Protein AF-A0A6G0VQX5-F1 (afdb_monomer)

Organism: Aphis craccivora (NCBI:txid307492)

Structure (mmCIF, N/CA/C/O backbone):
data_AF-A0A6G0VQX5-F1
#
_entry.id   AF-A0A6G0VQX5-F1
#
loop_
_atom_site.group_PDB
_atom_site.id
_atom_site.type_symbol
_atom_site.label_atom_id
_atom_site.label_alt_id
_atom_site.label_comp_id
_atom_site.label_asym_id
_atom_site.label_entity_id
_atom_site.label_seq_id
_atom_site.pdbx_PDB_ins_code
_atom_site.Cartn_x
_atom_site.Cartn_y
_atom_site.Cartn_z
_atom_site.occupancy
_atom_site.B_iso_or_equiv
_atom_site.auth_seq_id
_atom_site.auth_comp_id
_atom_site.auth_asym_id
_atom_site.auth_atom_id
_atom_site.pdbx_PDB_model_num
ATOM 1 N N . MET A 1 1 ? -45.961 -0.635 32.607 1.00 40.75 1 MET A N 1
ATOM 2 C CA . MET A 1 1 ? -44.715 -1.408 32.426 1.00 40.75 1 MET A CA 1
ATOM 3 C C . MET A 1 1 ? -44.388 -1.350 30.941 1.00 40.7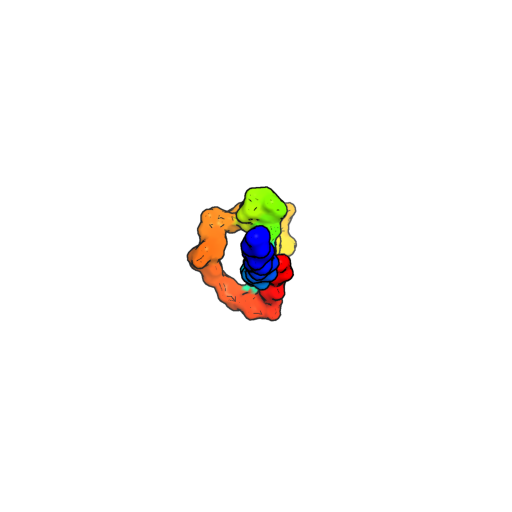5 1 MET A C 1
ATOM 5 O O . MET A 1 1 ? -45.096 -1.966 30.160 1.00 40.75 1 MET A O 1
ATOM 9 N N . THR A 1 2 ? -43.454 -0.492 30.530 1.00 37.28 2 THR A N 1
ATOM 10 C CA . THR A 1 2 ? -43.233 -0.181 29.106 1.00 37.28 2 THR A CA 1
ATOM 11 C C . THR A 1 2 ? -41.946 -0.848 28.651 1.00 37.28 2 THR A C 1
ATOM 13 O O . THR A 1 2 ? -40.862 -0.438 29.060 1.00 37.28 2 THR A O 1
ATOM 16 N N . VAL A 1 3 ? -42.059 -1.889 27.828 1.00 49.47 3 VAL A N 1
ATOM 17 C CA . VAL A 1 3 ? -40.901 -2.516 27.188 1.00 49.47 3 VAL A CA 1
ATOM 18 C C . VAL A 1 3 ? -40.471 -1.602 26.042 1.00 49.47 3 VAL A C 1
ATOM 20 O O . VAL A 1 3 ? -41.185 -1.455 25.053 1.00 49.47 3 VAL A O 1
ATOM 23 N N . LYS A 1 4 ? -39.323 -0.933 26.187 1.00 48.22 4 LYS A N 1
ATOM 24 C CA . LYS A 1 4 ? -38.667 -0.267 25.059 1.00 48.22 4 LYS A CA 1
ATOM 25 C C . LYS A 1 4 ? -37.953 -1.346 24.254 1.00 48.22 4 LYS A C 1
ATOM 27 O O . LYS A 1 4 ? -36.977 -1.916 24.731 1.00 48.22 4 LYS A O 1
ATOM 32 N N . ASN A 1 5 ? -38.445 -1.619 23.050 1.00 50.56 5 ASN A N 1
ATOM 33 C CA . ASN A 1 5 ? -37.724 -2.441 22.086 1.00 50.56 5 ASN A CA 1
ATOM 34 C C . ASN A 1 5 ? -36.379 -1.771 21.782 1.00 50.56 5 ASN A C 1
ATOM 36 O O . ASN A 1 5 ? -36.328 -0.687 21.200 1.00 50.56 5 ASN A O 1
ATOM 40 N N . LEU A 1 6 ? -35.293 -2.409 22.217 1.00 48.56 6 LEU A N 1
ATOM 41 C CA . LEU A 1 6 ? -33.936 -2.027 21.860 1.00 48.56 6 LEU A CA 1
ATOM 42 C C . LEU A 1 6 ? -33.697 -2.488 20.420 1.00 48.56 6 LEU A C 1
ATOM 44 O O . LEU A 1 6 ? -33.394 -3.651 20.163 1.00 48.56 6 LEU A O 1
ATOM 48 N N . GLN A 1 7 ? -33.886 -1.584 19.467 1.00 49.09 7 GLN A N 1
ATOM 49 C CA . GLN A 1 7 ? -33.568 -1.848 18.071 1.00 49.09 7 GLN A CA 1
ATOM 50 C C . GLN A 1 7 ? -32.048 -1.701 17.906 1.00 49.09 7 GLN A C 1
ATOM 52 O O . GLN A 1 7 ? -31.526 -0.592 17.805 1.00 49.09 7 GLN A O 1
ATOM 57 N N . ILE A 1 8 ? -31.318 -2.820 17.959 1.00 54.38 8 ILE A N 1
ATOM 58 C CA . ILE A 1 8 ? -29.879 -2.846 17.674 1.00 54.38 8 ILE A CA 1
ATOM 59 C C . ILE A 1 8 ? -29.714 -2.699 16.160 1.00 54.38 8 ILE A C 1
ATOM 61 O O . ILE A 1 8 ? -29.731 -3.669 15.404 1.00 54.38 8 ILE A O 1
ATOM 65 N N . THR A 1 9 ? -29.592 -1.460 15.699 1.00 48.88 9 THR A N 1
ATOM 66 C CA . THR A 1 9 ? -29.258 -1.159 14.309 1.00 48.88 9 THR A CA 1
ATOM 67 C C . THR A 1 9 ? -27.770 -1.448 14.103 1.00 48.88 9 THR A C 1
ATOM 69 O O . THR A 1 9 ? -26.924 -0.600 14.384 1.00 48.88 9 THR A O 1
ATOM 72 N N . HIS A 1 10 ? -27.418 -2.642 13.621 1.00 47.81 10 HIS A N 1
ATOM 73 C CA . HIS A 1 10 ? -26.061 -2.914 13.143 1.00 47.81 10 HIS A CA 1
ATOM 74 C C . HIS A 1 10 ? -25.813 -2.098 11.865 1.00 47.81 10 HIS A C 1
ATOM 76 O O . HIS A 1 10 ? -26.080 -2.554 10.756 1.00 47.81 10 HIS A O 1
ATOM 82 N N . ARG A 1 11 ? -25.304 -0.866 11.996 1.00 56.53 11 ARG A N 1
ATOM 83 C CA . ARG A 1 11 ? -24.612 -0.216 10.877 1.00 56.53 11 ARG A CA 1
ATOM 84 C C . ARG A 1 11 ? -23.336 -1.020 10.641 1.00 56.53 11 ARG A C 1
ATOM 86 O O . ARG A 1 11 ? -22.427 -0.956 11.463 1.00 56.53 11 ARG A O 1
ATOM 93 N N . LEU A 1 12 ? -23.282 -1.796 9.560 1.00 62.41 12 LEU A N 1
ATOM 94 C CA . LEU A 1 12 ? -22.043 -2.420 9.097 1.00 62.41 12 LEU A CA 1
ATOM 95 C C . LEU A 1 12 ? -21.046 -1.300 8.776 1.00 62.41 12 LEU A C 1
ATOM 97 O O . LEU A 1 12 ? -21.137 -0.641 7.742 1.00 62.41 12 LEU A O 1
ATOM 101 N N . ALA A 1 13 ? -20.137 -1.032 9.711 1.00 71.12 13 ALA A N 1
ATOM 102 C CA . ALA A 1 13 ? -19.069 -0.061 9.546 1.00 71.12 13 ALA A CA 1
ATOM 103 C C . ALA A 1 13 ? -17.939 -0.714 8.746 1.00 71.12 13 ALA A C 1
ATOM 105 O O . ALA A 1 13 ? -16.931 -1.129 9.310 1.00 71.12 13 ALA A O 1
ATOM 106 N N . ILE A 1 14 ? -18.143 -0.823 7.433 1.00 82.50 14 ILE A N 1
ATOM 107 C CA . ILE A 1 14 ? -17.160 -1.401 6.520 1.00 82.50 14 ILE A CA 1
ATOM 108 C C . ILE A 1 14 ? -15.982 -0.428 6.413 1.00 82.50 14 ILE A C 1
ATOM 110 O O . ILE A 1 14 ? -16.114 0.677 5.877 1.00 82.50 14 ILE A O 1
ATOM 114 N N . SER A 1 15 ? -14.831 -0.820 6.951 1.00 88.38 15 SER A N 1
ATOM 115 C CA . SER A 1 15 ? -13.635 0.024 6.996 1.00 88.38 15 SER A CA 1
ATOM 116 C C . SER A 1 15 ? -12.636 -0.406 5.933 1.00 88.38 15 SER A C 1
ATOM 118 O O . SER A 1 15 ? -12.273 -1.577 5.848 1.00 88.38 15 SER A O 1
ATOM 120 N N . LEU A 1 16 ? -12.136 0.547 5.140 1.00 91.88 16 LEU A N 1
ATOM 121 C CA . LEU A 1 16 ? -11.062 0.272 4.188 1.00 91.88 16 LEU A CA 1
ATOM 122 C C . LEU A 1 16 ? -9.793 -0.146 4.946 1.00 91.88 16 LEU A C 1
ATOM 124 O O . LEU A 1 16 ? -9.271 0.608 5.778 1.00 91.88 16 LEU A O 1
ATOM 128 N N . PHE A 1 17 ? -9.305 -1.345 4.637 1.00 95.19 17 PHE A N 1
ATOM 129 C CA . PHE A 1 17 ? -8.134 -1.951 5.271 1.00 95.19 17 PHE A CA 1
ATOM 130 C C . PHE A 1 17 ? -6.929 -2.028 4.334 1.00 95.19 17 PHE A C 1
ATOM 132 O O . PHE A 1 17 ? -5.789 -2.097 4.791 1.00 95.19 17 PHE A O 1
ATOM 139 N N . GLY A 1 18 ? -7.152 -1.963 3.024 1.00 96.56 18 GLY A N 1
ATOM 140 C CA . GLY A 1 18 ? -6.062 -1.858 2.071 1.00 96.56 18 GLY A CA 1
ATOM 141 C C . GLY A 1 18 ? -6.507 -1.832 0.620 1.00 96.56 18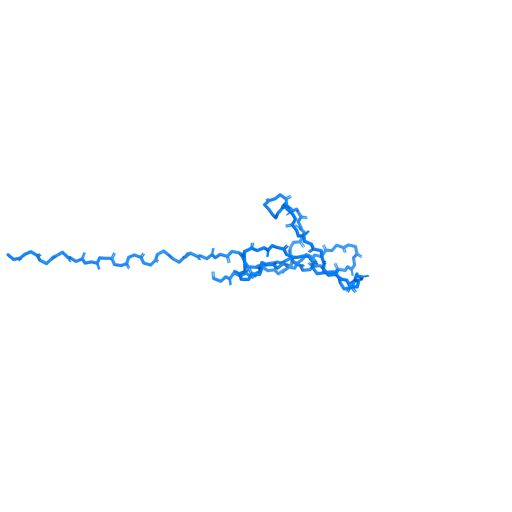 GLY A C 1
ATOM 142 O O . GLY A 1 18 ? -7.678 -2.030 0.303 1.00 96.56 18 GLY A O 1
ATOM 143 N N . ALA A 1 19 ? -5.540 -1.627 -0.263 1.00 97.44 19 ALA A N 1
ATOM 144 C CA . ALA A 1 19 ? -5.712 -1.747 -1.699 1.00 97.44 19 ALA A CA 1
ATOM 145 C C . ALA A 1 19 ? -4.399 -2.166 -2.369 1.00 97.44 19 ALA A C 1
ATOM 147 O O . ALA A 1 19 ? -3.312 -1.877 -1.863 1.00 97.44 19 ALA A O 1
ATOM 148 N N . VAL A 1 20 ? -4.490 -2.822 -3.523 1.00 98.12 20 VAL A N 1
ATOM 149 C CA . VAL A 1 20 ? -3.340 -3.102 -4.391 1.00 98.12 20 VAL A CA 1
ATOM 150 C C . VAL A 1 20 ? -3.494 -2.285 -5.661 1.00 98.12 20 VAL A C 1
ATOM 152 O O . VAL A 1 20 ? -4.484 -2.435 -6.379 1.00 98.12 20 VAL A O 1
ATOM 155 N N . GLY A 1 21 ? -2.522 -1.415 -5.920 1.00 97.38 21 GLY A N 1
ATOM 156 C CA . GLY A 1 21 ? -2.448 -0.615 -7.132 1.00 97.38 21 GLY A CA 1
ATOM 157 C C . GLY A 1 21 ? -1.483 -1.210 -8.153 1.00 97.38 21 GLY A C 1
ATOM 158 O O . GLY A 1 21 ? -0.491 -1.836 -7.775 1.00 97.38 21 GLY A O 1
ATOM 159 N N . TYR A 1 22 ? -1.756 -0.982 -9.437 1.00 96.62 22 TYR A N 1
ATOM 160 C CA . TYR A 1 22 ? -0.857 -1.332 -10.537 1.00 96.62 22 TYR A CA 1
ATOM 161 C C . TYR A 1 22 ? -0.364 -0.081 -11.263 1.00 96.62 22 TYR A C 1
ATOM 163 O O . TYR A 1 22 ? -1.157 0.776 -11.661 1.00 96.62 22 TYR A O 1
ATOM 171 N N . GLY A 1 23 ? 0.947 0.008 -11.470 1.00 92.38 23 GLY A N 1
ATOM 172 C CA . GLY A 1 23 ? 1.569 1.086 -12.231 1.00 92.38 23 GLY A CA 1
ATOM 173 C C . GLY A 1 23 ? 2.956 0.688 -12.721 1.00 92.38 23 GLY A C 1
ATOM 174 O O . GLY A 1 23 ? 3.676 -0.028 -12.031 1.00 92.38 23 GLY A O 1
ATOM 175 N N . ALA A 1 24 ? 3.321 1.136 -13.926 1.00 90.19 24 ALA A N 1
ATOM 176 C CA . ALA A 1 24 ? 4.634 0.884 -14.530 1.00 90.19 24 ALA A CA 1
ATOM 177 C C . ALA A 1 24 ? 5.067 -0.602 -14.523 1.00 90.19 24 ALA A C 1
ATOM 179 O O . ALA A 1 24 ? 6.227 -0.915 -14.272 1.00 90.19 24 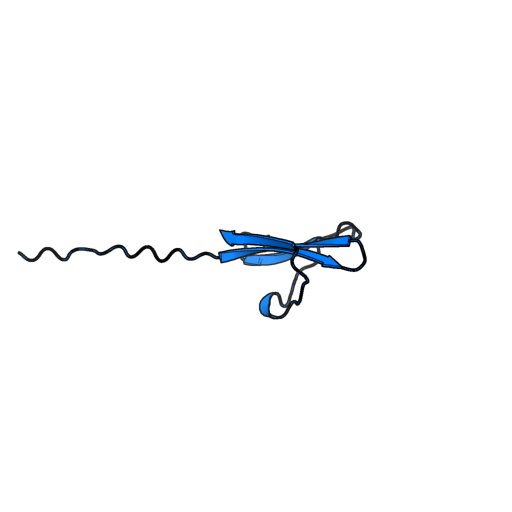ALA A O 1
ATOM 180 N N . GLY A 1 25 ? 4.138 -1.533 -14.775 1.00 95.25 25 GLY A N 1
ATOM 181 C CA . GLY A 1 25 ? 4.466 -2.963 -14.828 1.00 95.25 25 GLY A CA 1
ATOM 182 C C . GLY A 1 25 ? 4.559 -3.665 -13.469 1.00 95.25 25 GLY A C 1
ATOM 183 O O . GLY A 1 25 ? 4.889 -4.847 -13.435 1.00 95.25 25 GLY A O 1
ATOM 184 N N . HIS A 1 26 ? 4.273 -2.979 -12.359 1.00 96.38 26 HIS A N 1
ATOM 185 C CA . HIS A 1 26 ? 4.487 -3.499 -11.010 1.00 96.38 26 HIS A CA 1
ATOM 186 C C . HIS A 1 26 ? 3.284 -3.262 -10.089 1.00 96.38 26 HIS A C 1
ATOM 188 O O . HIS A 1 26 ? 2.541 -2.289 -10.236 1.00 96.38 26 HIS A O 1
ATOM 194 N N . TYR A 1 27 ? 3.110 -4.158 -9.118 1.00 98.06 27 TYR A N 1
ATOM 195 C CA . TYR A 1 27 ? 2.079 -4.049 -8.092 1.00 98.06 27 TYR A CA 1
ATOM 196 C C . TYR A 1 27 ? 2.645 -3.464 -6.804 1.00 98.06 27 TYR A C 1
ATOM 198 O O . TYR A 1 27 ? 3.675 -3.912 -6.307 1.00 98.06 27 TYR A O 1
ATOM 206 N N . VAL A 1 28 ? 1.924 -2.504 -6.230 1.00 97.62 28 VAL A N 1
ATOM 207 C CA . VAL A 1 28 ? 2.249 -1.894 -4.937 1.00 97.62 28 VAL A CA 1
ATOM 208 C C . VAL A 1 28 ? 1.025 -1.992 -4.039 1.00 97.62 28 VAL A C 1
ATOM 210 O O . VAL A 1 28 ? -0.080 -1.621 -4.443 1.00 97.62 28 VAL A O 1
ATOM 213 N N . SER A 1 29 ? 1.204 -2.487 -2.816 1.00 97.94 29 SER A N 1
ATOM 214 C CA . SER A 1 29 ? 0.105 -2.615 -1.855 1.00 97.94 29 SER A CA 1
ATOM 215 C C . SER A 1 29 ? 0.143 -1.519 -0.797 1.00 97.94 29 SER A C 1
ATOM 217 O O . SER A 1 29 ? 1.204 -1.195 -0.263 1.00 97.94 29 SER A O 1
ATOM 219 N N . TYR A 1 30 ? -1.035 -1.013 -0.456 1.00 97.69 30 TYR A N 1
ATOM 220 C CA . TYR A 1 30 ? -1.285 0.013 0.546 1.00 97.69 30 TYR A CA 1
ATOM 221 C C . TYR A 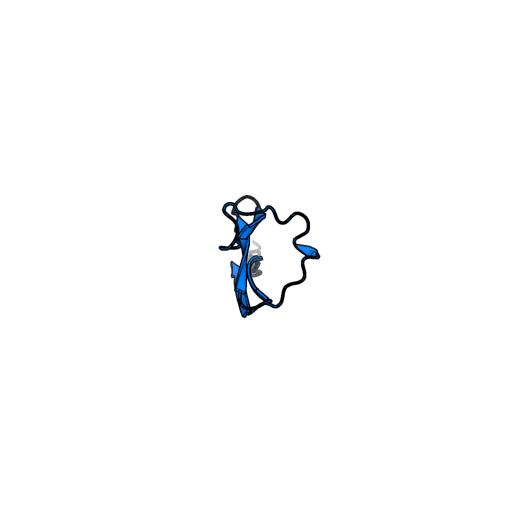1 30 ? -2.125 -0.629 1.642 1.00 97.69 30 TYR A C 1
ATOM 223 O O . TYR A 1 30 ? -3.257 -1.028 1.379 1.00 97.69 30 TYR A O 1
ATOM 231 N N . ILE A 1 31 ? -1.573 -0.778 2.843 1.00 97.31 31 ILE A N 1
ATOM 232 C CA . ILE A 1 31 ? -2.175 -1.578 3.914 1.00 97.31 31 ILE A CA 1
ATOM 233 C C . ILE A 1 31 ? -2.330 -0.728 5.170 1.00 97.31 31 ILE A C 1
ATOM 235 O O . ILE A 1 31 ? -1.382 -0.079 5.618 1.00 97.31 31 ILE A O 1
ATOM 239 N N . ARG A 1 32 ? -3.518 -0.761 5.773 1.00 96.81 32 ARG A N 1
ATOM 240 C CA . ARG A 1 32 ? -3.784 -0.192 7.091 1.00 96.81 32 ARG A CA 1
ATOM 241 C C . ARG A 1 32 ? -3.469 -1.240 8.153 1.00 96.81 32 ARG A C 1
ATOM 243 O O . ARG A 1 32 ? -4.059 -2.314 8.190 1.00 96.81 32 ARG A O 1
ATOM 250 N N . ARG A 1 33 ? -2.522 -0.942 9.037 1.00 94.94 33 ARG A N 1
ATOM 251 C CA . ARG A 1 33 ? -2.200 -1.795 10.190 1.00 94.94 33 ARG A CA 1
ATOM 252 C C . ARG A 1 33 ? -3.301 -1.671 11.246 1.00 94.94 33 ARG A C 1
ATOM 254 O O . ARG A 1 33 ? -3.996 -0.660 11.299 1.00 94.94 33 ARG A O 1
ATOM 261 N N . PHE A 1 34 ? -3.377 -2.628 12.175 1.00 91.12 34 PHE A N 1
ATOM 262 C CA . PHE A 1 34 ? -4.277 -2.544 13.341 1.00 91.12 34 PHE A CA 1
ATOM 263 C C . PHE A 1 34 ? -4.090 -1.265 14.170 1.00 91.12 34 PHE A C 1
ATOM 265 O O . PHE A 1 34 ? -5.036 -0.771 14.768 1.00 91.12 34 PHE A O 1
ATOM 272 N N . SER A 1 35 ? -2.887 -0.681 14.158 1.00 92.94 35 SER A N 1
ATOM 273 C CA . SER A 1 35 ? -2.601 0.616 14.789 1.00 92.94 35 SER A CA 1
ATOM 274 C C . SER A 1 35 ? -3.233 1.818 14.072 1.00 92.94 35 SER A C 1
ATOM 276 O O . SER A 1 35 ? -3.011 2.957 14.474 1.00 92.94 35 SER A O 1
ATOM 278 N N . GLY A 1 36 ? -3.951 1.595 12.970 1.00 93.06 36 GLY A N 1
ATOM 279 C CA . GLY A 1 36 ? -4.545 2.620 12.117 1.00 93.06 36 GLY A CA 1
ATOM 280 C C . GLY A 1 36 ? -3.568 3.272 11.134 1.00 93.06 36 GLY A C 1
ATOM 281 O O . GLY A 1 36 ? -4.018 4.001 10.252 1.00 93.06 36 GLY A O 1
ATOM 282 N N . LYS A 1 37 ? -2.260 3.003 11.254 1.00 95.88 37 LYS A N 1
ATOM 283 C CA . LYS A 1 37 ? -1.216 3.559 10.380 1.00 95.88 37 LYS A CA 1
ATOM 284 C C . LYS A 1 37 ? -1.207 2.863 9.025 1.00 95.88 37 LYS A C 1
ATOM 286 O O . LYS A 1 37 ? -1.343 1.643 8.954 1.00 95.88 37 LYS A O 1
ATOM 291 N N . TRP A 1 38 ? -0.990 3.644 7.976 1.00 97.56 38 TRP A N 1
ATOM 292 C CA . TRP A 1 38 ? -0.896 3.143 6.614 1.00 97.56 38 TRP A CA 1
ATOM 293 C C . TRP A 1 38 ? 0.552 2.903 6.194 1.00 97.56 38 TRP A C 1
ATOM 295 O O . TRP A 1 38 ? 1.443 3.722 6.444 1.00 97.56 38 TRP A O 1
ATOM 305 N N . GLU A 1 39 ? 0.771 1.781 5.523 1.00 97.88 39 GLU A N 1
ATOM 306 C CA . GLU A 1 39 ? 2.061 1.337 5.007 1.00 97.88 39 GLU A CA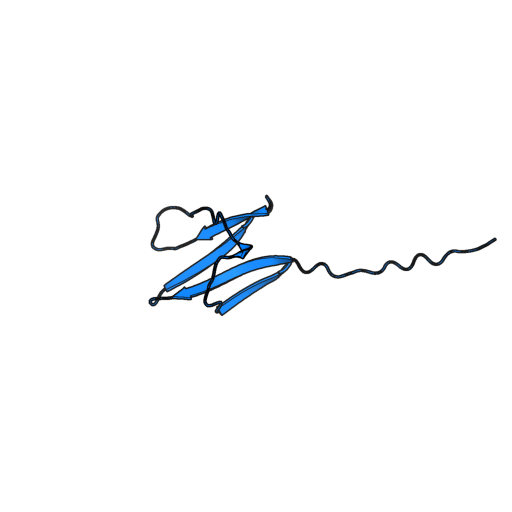 1
ATOM 307 C C . GLU A 1 39 ? 1.958 1.077 3.502 1.00 97.88 39 GLU A C 1
ATOM 309 O O . GLU A 1 39 ? 0.928 0.631 2.997 1.00 97.88 39 GLU A O 1
ATOM 314 N N . ILE A 1 40 ? 3.036 1.385 2.785 1.00 97.88 40 ILE A N 1
ATOM 315 C CA . ILE A 1 40 ? 3.213 1.118 1.361 1.00 97.88 40 ILE A CA 1
ATOM 316 C C . ILE A 1 40 ? 4.262 0.020 1.252 1.00 97.88 40 ILE A C 1
ATOM 318 O O . ILE A 1 40 ? 5.412 0.211 1.663 1.00 97.88 40 ILE A O 1
ATOM 322 N N . HIS A 1 41 ? 3.870 -1.117 0.691 1.00 97.62 41 HIS A N 1
ATOM 323 C CA . HIS A 1 41 ? 4.760 -2.239 0.429 1.00 97.62 41 HIS A CA 1
ATOM 324 C C . HIS A 1 41 ? 4.996 -2.321 -1.076 1.00 97.62 41 HIS A C 1
ATOM 326 O O . HIS A 1 41 ? 4.088 -2.611 -1.856 1.00 97.62 41 HIS A O 1
ATOM 332 N N . ASN A 1 42 ? 6.233 -2.030 -1.458 1.00 96.75 42 ASN A N 1
ATOM 333 C CA . ASN A 1 42 ? 6.744 -2.121 -2.814 1.00 96.75 42 ASN A CA 1
ATOM 334 C C . ASN A 1 42 ? 7.859 -3.168 -2.793 1.00 96.75 42 ASN A C 1
ATOM 336 O O . ASN A 1 42 ? 8.846 -2.979 -2.084 1.0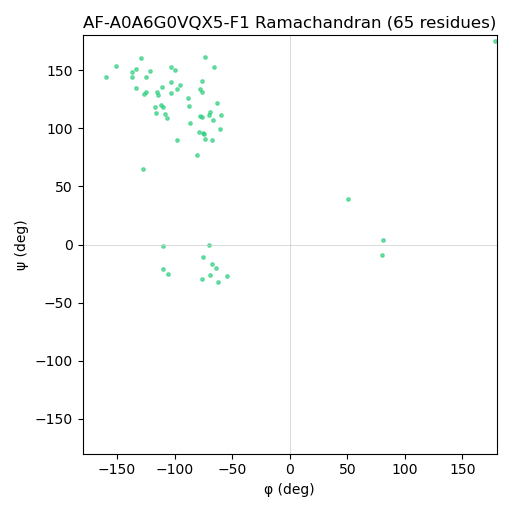0 96.75 42 ASN A O 1
ATOM 340 N N . ALA A 1 43 ? 7.709 -4.264 -3.536 1.00 95.06 43 ALA A N 1
ATOM 341 C CA . ALA A 1 43 ? 8.679 -5.361 -3.498 1.00 95.06 43 ALA A CA 1
ATOM 342 C C . ALA A 1 43 ? 10.044 -4.975 -4.098 1.00 95.06 43 ALA A C 1
ATOM 344 O O . ALA A 1 43 ? 11.042 -5.640 -3.833 1.00 95.06 43 ALA A O 1
ATOM 345 N N . LEU A 1 44 ? 10.105 -3.883 -4.867 1.00 95.69 44 LEU A N 1
ATOM 346 C CA . LEU A 1 44 ? 11.357 -3.32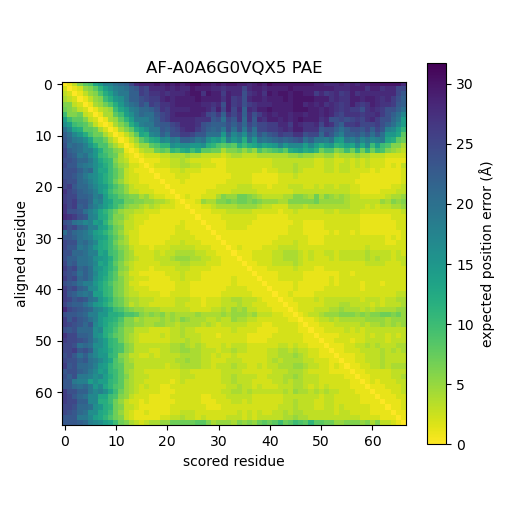0 -5.378 1.00 95.69 44 LEU A CA 1
ATOM 347 C C . LEU A 1 44 ? 12.152 -2.562 -4.299 1.00 95.69 44 LEU A C 1
ATOM 349 O O . LEU A 1 44 ? 13.309 -2.205 -4.516 1.00 95.69 44 LEU A O 1
ATOM 353 N N . GLU A 1 45 ? 11.557 -2.312 -3.132 1.00 94.62 45 GLU A N 1
ATOM 354 C CA . GLU A 1 45 ? 12.184 -1.609 -2.017 1.00 94.62 45 GLU A CA 1
ATOM 355 C C . GLU A 1 45 ? 12.435 -2.564 -0.841 1.00 94.62 45 GLU A C 1
ATOM 357 O O . GLU A 1 45 ? 11.567 -3.330 -0.436 1.00 94.62 45 GLU A O 1
ATOM 362 N N . LYS A 1 46 ? 13.626 -2.495 -0.224 1.00 92.75 46 LYS A N 1
ATOM 363 C CA . LYS A 1 46 ? 14.001 -3.387 0.898 1.00 92.75 46 LYS A CA 1
ATOM 364 C C . LYS A 1 46 ? 13.141 -3.217 2.155 1.00 92.75 46 LYS A C 1
ATOM 366 O O . LYS A 1 46 ? 13.174 -4.072 3.037 1.00 92.75 46 LYS A O 1
ATOM 371 N N . LYS A 1 47 ? 12.460 -2.082 2.300 1.00 94.94 47 LYS A N 1
ATOM 372 C CA . LYS A 1 47 ? 11.650 -1.739 3.472 1.00 94.94 47 LYS A CA 1
ATOM 373 C C . LYS A 1 47 ? 10.343 -1.121 3.005 1.00 94.94 47 LYS A C 1
ATOM 375 O O . LYS A 1 47 ? 10.318 -0.413 2.005 1.00 94.94 47 LYS A O 1
ATOM 380 N N . PHE A 1 48 ? 9.284 -1.344 3.774 1.00 95.19 48 PHE A N 1
ATOM 381 C CA . PHE A 1 48 ? 8.032 -0.627 3.578 1.00 95.19 48 PHE A CA 1
ATOM 382 C C . PHE A 1 48 ? 8.211 0.865 3.887 1.00 95.19 48 PHE A C 1
ATOM 384 O O . PHE A 1 48 ? 9.041 1.263 4.713 1.00 95.19 48 PHE A O 1
ATOM 391 N N . LYS A 1 49 ? 7.387 1.692 3.248 1.00 96.88 49 LYS A N 1
ATOM 392 C CA . LYS A 1 49 ? 7.275 3.126 3.533 1.00 96.88 49 LYS A CA 1
ATOM 393 C C . LYS A 1 49 ? 6.012 3.394 4.339 1.00 96.88 49 LYS A C 1
ATOM 395 O O . LYS A 1 49 ? 5.025 2.678 4.222 1.00 96.88 49 LYS A O 1
ATOM 400 N N . LYS A 1 50 ? 6.012 4.457 5.140 1.00 97.25 50 LYS A N 1
ATOM 401 C CA . LYS A 1 50 ? 4.776 4.964 5.752 1.00 97.25 50 LYS A CA 1
ATOM 402 C C . LYS A 1 50 ? 3.999 5.761 4.706 1.00 97.25 50 LYS A C 1
ATOM 404 O O . LYS A 1 50 ? 4.584 6.608 4.034 1.00 97.25 50 LYS A O 1
ATOM 409 N N . CYS A 1 51 ? 2.696 5.530 4.598 1.00 96.25 51 CYS A N 1
ATOM 410 C CA . CYS A 1 51 ? 1.810 6.398 3.830 1.00 96.25 51 CYS A CA 1
ATOM 411 C C . CYS A 1 51 ? 1.345 7.533 4.749 1.00 96.25 51 CYS A C 1
ATOM 413 O O . CYS A 1 51 ? 0.537 7.321 5.651 1.00 96.25 51 CYS A O 1
ATOM 415 N N . LEU A 1 52 ? 1.914 8.725 4.561 1.00 94.31 52 LEU A N 1
ATOM 416 C CA . LEU A 1 52 ? 1.628 9.882 5.416 1.00 94.31 52 LEU A CA 1
ATOM 417 C C .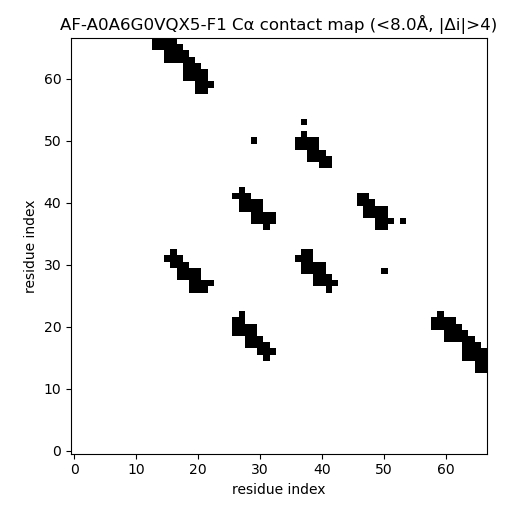 LEU A 1 52 ? 0.269 10.523 5.105 1.00 94.31 52 LEU A C 1
ATOM 419 O O . LEU A 1 52 ? -0.362 11.056 6.007 1.00 94.31 52 LEU A O 1
ATOM 423 N N . ASN A 1 53 ? -0.187 10.425 3.851 1.00 94.19 53 ASN A N 1
ATOM 424 C CA . ASN A 1 53 ? -1.405 11.072 3.361 1.00 94.19 53 ASN A CA 1
ATOM 425 C C . ASN A 1 53 ? -2.335 10.054 2.666 1.00 94.19 53 ASN A C 1
ATOM 427 O O . ASN A 1 53 ? -2.532 10.130 1.451 1.00 94.19 53 ASN A O 1
ATOM 431 N N . PRO A 1 54 ? -2.881 9.060 3.388 1.00 92.75 54 PRO A N 1
ATOM 432 C CA . PRO A 1 54 ? -3.683 7.991 2.785 1.00 92.75 54 PRO A CA 1
ATOM 433 C C . PRO A 1 54 ? -4.961 8.501 2.107 1.00 92.75 54 PRO A C 1
ATOM 435 O O . PRO A 1 54 ? -5.352 7.966 1.078 1.00 92.75 54 PRO A O 1
ATOM 438 N N . GLU A 1 55 ? -5.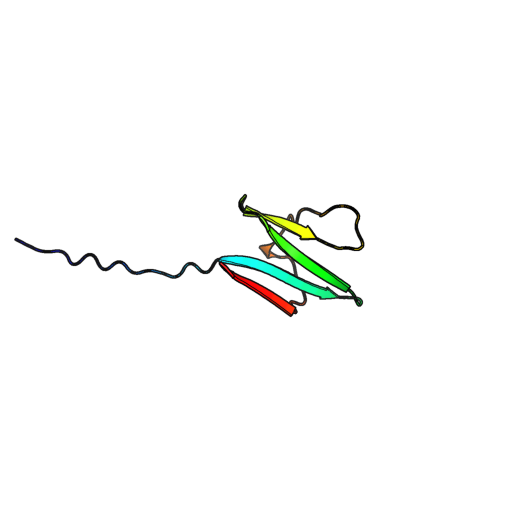570 9.570 2.626 1.00 91.44 55 GLU A N 1
ATOM 439 C CA . GLU A 1 55 ? -6.828 10.138 2.113 1.00 91.44 55 GLU A CA 1
ATOM 440 C C . GLU A 1 55 ? -6.687 10.798 0.735 1.00 91.44 55 GLU A C 1
ATOM 442 O O . GLU A 1 55 ? -7.647 10.872 -0.025 1.00 91.44 55 GLU A O 1
ATOM 447 N N . THR A 1 56 ? -5.485 11.269 0.397 1.00 93.75 56 THR A N 1
ATOM 448 C CA . THR A 1 56 ? -5.201 11.945 -0.878 1.00 93.75 56 THR A CA 1
ATOM 449 C C . THR A 1 56 ? -4.322 11.110 -1.804 1.00 93.75 56 THR A C 1
ATOM 451 O O . THR A 1 56 ? -4.026 11.528 -2.927 1.00 93.75 56 THR A O 1
ATOM 454 N N . THR A 1 57 ? -3.908 9.919 -1.361 1.00 93.62 57 THR A N 1
ATOM 455 C CA . THR A 1 57 ? -3.080 9.016 -2.158 1.00 93.62 57 THR A CA 1
ATOM 456 C C . THR A 1 57 ? -3.898 8.464 -3.321 1.00 93.62 57 THR A C 1
ATOM 458 O O . THR A 1 57 ? -4.851 7.711 -3.138 1.00 93.62 57 THR A O 1
ATOM 461 N N . LYS A 1 58 ? -3.503 8.829 -4.543 1.00 94.19 58 LYS A N 1
ATOM 462 C CA . LYS A 1 58 ? -4.108 8.317 -5.774 1.00 94.19 58 LYS A CA 1
ATOM 463 C C . LYS A 1 58 ? -3.403 7.036 -6.198 1.00 94.19 58 LYS A C 1
ATOM 465 O O . LYS A 1 58 ? -2.186 7.027 -6.372 1.00 94.19 58 LYS A O 1
ATOM 470 N N . ILE A 1 59 ? -4.179 5.980 -6.396 1.00 94.31 59 ILE A N 1
ATOM 471 C CA . ILE A 1 59 ? -3.717 4.699 -6.934 1.00 94.31 59 ILE A CA 1
ATOM 472 C C . ILE A 1 59 ? -4.628 4.289 -8.089 1.00 94.31 59 ILE A C 1
ATOM 474 O O . ILE A 1 59 ? -5.754 4.770 -8.180 1.00 94.31 59 ILE A O 1
ATOM 478 N N . ASN A 1 60 ? -4.151 3.392 -8.948 1.00 95.62 60 ASN A N 1
ATOM 479 C CA . ASN A 1 60 ? -4.983 2.667 -9.906 1.00 95.62 60 ASN A CA 1
ATOM 480 C C . ASN A 1 60 ? -5.312 1.286 -9.304 1.00 95.62 60 ASN A C 1
ATOM 482 O O . ASN A 1 60 ? -4.483 0.378 -9.427 1.00 95.62 60 ASN A O 1
ATOM 486 N N . PRO A 1 61 ? -6.416 1.144 -8.544 1.00 95.94 61 PRO A N 1
ATOM 487 C CA . PRO A 1 61 ? -6.659 -0.038 -7.728 1.00 95.94 61 PRO A CA 1
ATOM 488 C C . PRO A 1 61 ? -7.106 -1.221 -8.587 1.00 95.94 61 PRO A C 1
ATOM 490 O O . PRO A 1 61 ? -8.039 -1.112 -9.376 1.00 95.94 61 PRO A O 1
ATOM 493 N N . HIS A 1 62 ? -6.476 -2.375 -8.386 1.00 97.50 62 HIS A N 1
ATOM 494 C CA . HIS A 1 62 ? -6.915 -3.656 -8.950 1.00 97.50 62 HIS A CA 1
ATOM 495 C C . HIS A 1 62 ? -7.565 -4.556 -7.886 1.00 97.50 62 HIS A C 1
ATOM 497 O O . HIS A 1 62 ? -8.383 -5.407 -8.217 1.00 97.50 62 HIS A O 1
ATOM 503 N N . LEU A 1 63 ? -7.221 -4.369 -6.605 1.00 97.56 63 LEU A N 1
ATOM 504 C CA . LEU A 1 63 ? -7.806 -5.089 -5.468 1.00 97.56 63 LEU A CA 1
ATOM 505 C C . LEU A 1 63 ? -8.074 -4.116 -4.317 1.00 97.56 63 LEU A C 1
ATOM 507 O O . LEU A 1 63 ? -7.274 -3.208 -4.083 1.00 97.56 63 LEU A O 1
ATOM 511 N N . ILE A 1 64 ? -9.170 -4.331 -3.585 1.00 96.44 64 ILE A N 1
ATOM 512 C CA . ILE A 1 64 ? -9.580 -3.530 -2.423 1.00 96.44 64 ILE A CA 1
ATOM 513 C C . ILE A 1 64 ? -9.969 -4.481 -1.285 1.00 96.44 64 ILE A C 1
ATOM 515 O O . ILE A 1 64 ? -10.693 -5.450 -1.511 1.00 96.44 64 ILE A O 1
ATOM 519 N N . PHE A 1 65 ? -9.499 -4.200 -0.069 1.00 94.50 65 PHE A N 1
ATOM 520 C CA . PHE A 1 65 ? -9.786 -4.980 1.135 1.00 94.50 65 PHE A CA 1
ATOM 521 C C . PHE A 1 65 ? -10.607 -4.153 2.122 1.00 94.50 65 PHE A C 1
ATOM 523 O O . PHE A 1 65 ? -10.209 -3.047 2.503 1.00 94.50 65 PHE A O 1
ATOM 530 N N . TYR A 1 66 ? -11.711 -4.727 2.585 1.00 92.38 66 TYR A N 1
ATOM 531 C CA . TYR A 1 66 ? -12.571 -4.158 3.612 1.00 92.38 66 TYR A CA 1
ATOM 532 C C . TYR A 1 66 ? -12.684 -5.115 4.804 1.00 92.38 66 TYR A C 1
ATOM 534 O O . TYR A 1 66 ? -12.600 -6.330 4.620 1.00 92.38 66 TYR A O 1
ATOM 542 N N . ALA A 1 67 ? -12.865 -4.557 6.001 1.00 83.00 67 ALA A N 1
ATOM 543 C CA . ALA A 1 67 ? -13.146 -5.276 7.244 1.00 83.00 67 ALA A CA 1
ATOM 544 C C . ALA A 1 67 ? -14.470 -4.801 7.849 1.00 83.00 67 ALA A C 1
ATOM 546 O O . ALA A 1 67 ? -14.795 -3.602 7.655 1.00 83.00 67 ALA A O 1
#

Mean predicted aligned error: 8.17 Å

Nearest PDB structures (foldseek):
  3shf-assembly1_A  TM=6.018E-01  e=3.133E+00  Mus musculus
  3j9l-assembly1_A  TM=6.904E-01  e=7.464E+00  Drosophila melanogaster
  3j9k-assembly1_A  TM=6.904E-01  e=7.464E+00  Drosophila melanogaster
  3j9l-assembly1_Q  TM=6.904E-01  e=7.464E+00  Drosophila melanogaster

Radius of gyration: 18.09 Å; Cα contacts (8 Å, |Δi|>4): 97; chains: 1; bounding box: 59×17×47 Å

pLDDT: mean 86.34, std 17.89, range [37.28, 98.12]

Secondary structure (DSSP, 8-state):
---------------EEEEEEEETTEEEEEEE-TTS-EEEEETTSSSPEEES-TTT----EEEEEE-

Foldseek 3Di:
DDDDPPPPPPPPPKDWAWFWADDPNAIWIWGQDPVRWIWIDGVVDPDIDTDPCPPPDDGHTPGTDID

Sequence (67 aa):
MTVKNLQITHRLAISLFGAVGYGAGHYVSYIRRFSGKWEIHNALEKKFKKCLNPETTKINPHLIFYA

Solvent-accessible surface area (backbone atoms only — not comparable to full-atom values): 4326 Å² total; per-residue (Å²): 137,82,83,76,82,80,78,81,77,79,74,82,75,74,40,85,37,33,36,32,23,56,56,97,93,42,69,36,37,38,38,47,43,96,86,70,49,38,34,35,45,39,85,93,44,99,60,70,42,76,44,90,54,68,94,76,60,84,72,52,70,80,44,78,40,72,83